Protein AF-A0A935S3P4-F1 (afdb_monomer_lite)

Structure (mmCIF, N/CA/C/O backbone):
data_AF-A0A935S3P4-F1
#
_entry.id   AF-A0A935S3P4-F1
#
loop_
_atom_site.group_PDB
_atom_site.id
_atom_site.type_symbol
_atom_site.label_atom_id
_atom_site.label_alt_id
_atom_site.label_comp_id
_atom_site.label_asym_id
_atom_site.label_entity_id
_atom_site.label_seq_id
_atom_site.pdbx_PDB_ins_code
_atom_site.Cartn_x
_atom_site.Cartn_y
_atom_site.Cartn_z
_atom_site.occupancy
_atom_site.B_iso_or_equiv
_atom_site.auth_seq_id
_atom_site.auth_comp_id
_atom_site.auth_asym_id
_atom_site.auth_atom_id
_atom_site.pdbx_PDB_model_num
ATOM 1 N N . MET A 1 1 ? -1.052 50.899 80.448 1.00 57.53 1 MET A N 1
ATOM 2 C CA . MET A 1 1 ? -1.684 50.436 79.191 1.00 57.53 1 MET A CA 1
ATOM 3 C C . MET A 1 1 ? -1.289 48.976 78.985 1.00 57.53 1 MET A C 1
ATOM 5 O O . MET A 1 1 ? -0.109 48.705 78.826 1.00 57.53 1 MET A O 1
ATOM 9 N N . ASN A 1 2 ? -2.217 48.028 79.151 1.00 61.81 2 ASN A N 1
ATOM 10 C CA . ASN A 1 2 ? -1.886 46.602 79.277 1.00 61.81 2 ASN A CA 1
ATOM 11 C C . ASN A 1 2 ? -1.761 45.941 77.889 1.00 61.81 2 ASN A C 1
ATOM 13 O O . ASN A 1 2 ? -2.759 45.726 77.200 1.00 61.81 2 ASN A O 1
ATOM 17 N N . VAL A 1 3 ? -0.523 45.658 77.476 1.00 63.03 3 VAL A N 1
ATOM 18 C CA . VAL A 1 3 ? -0.141 45.176 76.132 1.00 63.03 3 VAL A CA 1
ATOM 19 C C . VAL A 1 3 ? -0.768 43.811 75.799 1.00 63.03 3 VAL A C 1
ATOM 21 O O . VAL A 1 3 ? -1.057 43.526 74.636 1.00 63.03 3 VAL A O 1
ATOM 24 N N . ASN A 1 4 ? -1.106 43.010 76.818 1.00 64.94 4 ASN A N 1
ATOM 25 C CA . ASN A 1 4 ? -1.765 41.712 76.647 1.00 64.94 4 ASN A CA 1
ATOM 26 C C . ASN A 1 4 ? -3.160 41.813 76.013 1.00 64.94 4 ASN A C 1
ATOM 28 O O . ASN A 1 4 ? -3.553 40.939 75.242 1.00 64.94 4 ASN A O 1
ATOM 32 N N . LEU A 1 5 ? -3.898 42.902 76.261 1.00 61.84 5 LEU A N 1
ATOM 33 C CA . LEU A 1 5 ? -5.222 43.082 75.658 1.00 61.84 5 LEU A CA 1
ATOM 34 C C . LEU A 1 5 ? -5.142 43.398 74.156 1.00 61.84 5 LEU A C 1
ATOM 36 O O . LEU A 1 5 ? -6.066 43.071 73.413 1.00 61.84 5 LEU A O 1
ATOM 40 N N . LEU A 1 6 ? -4.050 44.025 73.703 1.00 62.22 6 LEU A N 1
ATOM 41 C CA . LEU A 1 6 ? -3.850 44.364 72.293 1.00 62.22 6 LEU A CA 1
ATOM 42 C C . LEU A 1 6 ? -3.452 43.135 71.465 1.00 62.22 6 LEU A C 1
ATOM 44 O O . LEU A 1 6 ? -3.952 42.963 70.354 1.00 62.22 6 LEU A O 1
ATOM 48 N N . LEU A 1 7 ? -2.617 42.251 72.021 1.00 62.38 7 LEU A N 1
ATOM 49 C CA . LEU A 1 7 ? -2.245 40.985 71.380 1.00 62.38 7 LEU A CA 1
ATOM 50 C C . LEU A 1 7 ? -3.445 40.033 71.267 1.00 62.38 7 LEU A C 1
ATOM 52 O O . LEU A 1 7 ? -3.692 39.491 70.189 1.00 62.38 7 LEU A O 1
ATOM 56 N N . LEU A 1 8 ? -4.266 39.936 72.320 1.00 60.22 8 LEU A N 1
ATOM 57 C CA . LEU A 1 8 ? -5.508 39.153 72.305 1.00 60.22 8 LEU A CA 1
ATOM 58 C C . LEU A 1 8 ? -6.522 39.663 71.275 1.00 60.22 8 LEU A C 1
ATOM 60 O O . LEU A 1 8 ? -7.208 38.861 70.647 1.00 60.22 8 LEU A O 1
ATOM 64 N N . ARG A 1 9 ? -6.621 40.983 71.068 1.00 64.06 9 ARG A N 1
ATOM 65 C CA . ARG A 1 9 ? -7.503 41.566 70.041 1.00 64.06 9 ARG A CA 1
ATOM 66 C C . ARG A 1 9 ? -6.979 41.332 68.621 1.00 64.06 9 ARG A C 1
ATOM 68 O O . ARG A 1 9 ? -7.781 41.114 67.718 1.00 64.06 9 ARG A O 1
ATOM 75 N N . LYS A 1 10 ? -5.655 41.315 68.421 1.00 63.72 10 LYS A N 1
ATOM 76 C CA . LYS A 1 10 ? -5.039 41.045 67.111 1.00 63.72 10 LYS A CA 1
ATOM 77 C C . LYS A 1 10 ? -5.156 39.569 66.705 1.00 63.72 10 LYS A C 1
ATOM 79 O O . LYS A 1 10 ? -5.444 39.299 65.544 1.00 63.72 10 LYS A O 1
ATOM 84 N N . GLN A 1 11 ? -5.019 38.631 67.647 1.00 58.97 11 GLN A N 1
ATOM 85 C CA . GLN A 1 11 ? -5.220 37.196 67.384 1.00 58.97 11 GLN A CA 1
ATOM 86 C C . GLN A 1 11 ? -6.689 36.857 67.096 1.00 58.97 11 GLN A C 1
ATOM 88 O O . GLN A 1 11 ? -6.975 36.178 66.114 1.00 58.97 11 GLN A O 1
ATOM 93 N N . ARG A 1 12 ? -7.633 37.437 67.852 1.00 59.25 12 ARG A N 1
ATOM 94 C CA . ARG A 1 12 ? -9.078 37.244 67.613 1.00 59.25 12 ARG A CA 1
ATOM 95 C C . ARG A 1 12 ? -9.546 37.754 66.240 1.00 59.25 12 ARG A C 1
ATOM 97 O O . ARG A 1 12 ? -10.519 37.242 65.702 1.00 59.25 12 ARG A O 1
ATOM 104 N N . SER A 1 13 ? -8.851 38.744 65.669 1.00 60.28 13 SER A N 1
ATOM 105 C CA . SER A 1 13 ? -9.147 39.294 64.338 1.00 60.28 13 SER A CA 1
ATOM 106 C C . SER A 1 13 ? -8.614 38.430 63.187 1.00 60.28 13 SER A C 1
ATOM 108 O O . SER A 1 13 ? -9.179 38.481 62.099 1.00 60.28 13 SER A O 1
ATOM 110 N N . GLN A 1 14 ? -7.563 37.631 63.406 1.00 55.03 14 GLN A N 1
ATOM 111 C CA . GLN A 1 14 ? -7.005 36.730 62.386 1.00 55.03 14 GLN A CA 1
ATOM 112 C C . GLN A 1 14 ? -7.783 35.406 62.304 1.00 55.03 14 GLN A C 1
ATOM 114 O O . GLN A 1 14 ? -8.004 34.897 61.209 1.00 55.03 14 GLN A O 1
ATOM 119 N N . GLU A 1 15 ? -8.294 34.890 63.428 1.00 55.41 15 GLU A N 1
ATOM 120 C CA . GLU A 1 15 ? -9.125 33.672 63.440 1.00 55.41 15 GLU A CA 1
ATOM 121 C C . GLU A 1 15 ? -10.512 33.874 62.805 1.00 55.41 15 GLU A C 1
ATOM 123 O O . GLU A 1 15 ? -11.073 32.941 62.235 1.00 55.41 15 GLU A O 1
ATOM 128 N N . GLN A 1 16 ? -11.046 35.101 62.802 1.00 53.25 16 GLN A N 1
ATOM 129 C CA . GLN A 1 16 ? -12.293 35.418 62.089 1.00 53.25 16 GLN A CA 1
ATOM 130 C C . GLN A 1 16 ? -12.148 35.427 60.553 1.00 53.25 16 GLN A C 1
ATOM 132 O O . GLN A 1 16 ? -13.159 35.415 59.854 1.00 53.25 16 GLN A O 1
ATOM 137 N N . GLY A 1 17 ? -10.919 35.420 60.019 1.00 54.50 17 GLY A N 1
ATOM 138 C CA . GLY A 1 17 ? -10.640 35.413 58.579 1.00 54.50 17 GLY A CA 1
ATOM 139 C C . GLY A 1 17 ? -10.522 34.022 57.945 1.00 54.50 17 GLY A C 1
A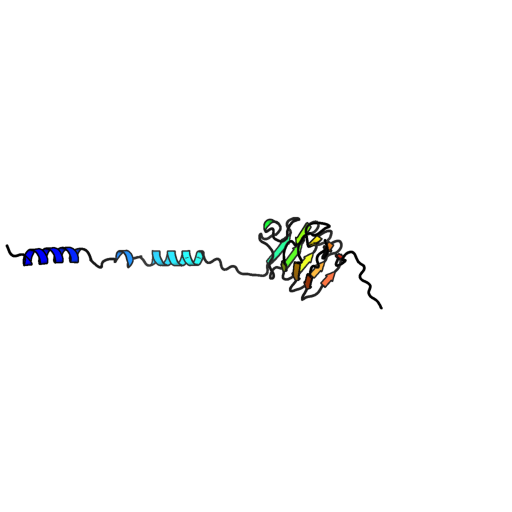TOM 140 O O . GLY A 1 17 ? -10.542 33.920 56.722 1.00 54.50 17 GLY A O 1
ATOM 141 N N . TYR A 1 18 ? -10.432 32.953 58.742 1.00 50.75 18 TYR A N 1
ATOM 142 C CA . TYR A 1 18 ? -10.333 31.578 58.240 1.00 50.75 18 TYR A CA 1
ATOM 143 C C . TYR A 1 18 ? -11.577 30.773 58.612 1.00 50.75 18 TYR A C 1
ATOM 145 O O . TYR A 1 18 ? -11.530 29.742 59.279 1.00 50.75 18 TYR A O 1
ATOM 153 N N . ASN A 1 19 ? -12.738 31.264 58.187 1.00 52.66 19 ASN A N 1
ATOM 154 C CA . ASN A 1 19 ? -13.937 30.450 58.230 1.00 52.66 19 ASN A CA 1
ATOM 155 C C . ASN A 1 19 ? -13.803 29.351 57.159 1.00 52.66 19 ASN A C 1
ATOM 157 O O . ASN A 1 19 ? -13.860 29.637 55.964 1.00 52.66 19 ASN A O 1
ATOM 161 N N . LEU A 1 20 ? -13.648 28.095 57.591 1.00 53.56 20 LEU A N 1
ATOM 162 C CA . LEU A 1 20 ? -13.623 26.880 56.758 1.00 53.56 20 LEU A CA 1
ATOM 163 C C . LEU A 1 20 ? -14.937 26.623 55.994 1.00 53.56 20 LEU A C 1
ATOM 165 O O . LEU A 1 20 ? -15.106 25.577 55.370 1.00 53.56 20 LEU A O 1
ATOM 169 N N . ASN A 1 21 ? -15.839 27.599 55.938 1.00 54.38 21 ASN A N 1
ATOM 170 C CA . ASN A 1 21 ? -16.962 27.644 55.015 1.00 54.38 21 ASN A CA 1
ATOM 171 C C . ASN A 1 21 ? -16.522 27.930 53.569 1.00 54.38 21 ASN A C 1
ATOM 173 O O . ASN A 1 21 ? -17.194 28.645 52.826 1.00 54.38 21 ASN A O 1
ATOM 177 N N . ASN A 1 22 ? -15.487 27.232 53.100 1.00 55.69 22 ASN A N 1
ATOM 178 C CA . ASN A 1 22 ? -15.303 26.938 51.683 1.00 55.69 22 ASN A CA 1
ATOM 179 C C . ASN A 1 22 ? -16.385 25.959 51.175 1.00 55.69 22 ASN A C 1
ATOM 181 O O . ASN A 1 22 ? -16.158 25.176 50.258 1.00 55.69 22 ASN A O 1
ATOM 185 N N . SER A 1 23 ? -17.610 26.041 51.704 1.00 48.88 23 SER A N 1
ATOM 186 C CA . SER A 1 23 ? -18.785 25.334 51.198 1.00 48.88 23 SER A CA 1
ATOM 187 C C . SER A 1 23 ? -19.088 25.707 49.746 1.00 48.88 23 SER A C 1
ATOM 189 O O . SER A 1 23 ? -19.781 24.967 49.057 1.00 48.88 23 SER A O 1
ATOM 191 N N . LYS A 1 24 ? -18.512 26.799 49.224 1.00 53.03 24 LYS A N 1
ATOM 192 C CA . LYS A 1 24 ? -18.570 27.138 47.796 1.00 53.03 24 LYS A CA 1
ATOM 193 C C . LYS A 1 24 ? -17.841 26.123 46.900 1.00 53.03 24 LYS A C 1
ATOM 195 O O . LYS A 1 24 ? -18.205 26.008 45.735 1.00 53.03 24 LYS A O 1
ATOM 200 N N . LEU A 1 25 ? -16.871 25.373 47.437 1.00 50.47 25 LEU A N 1
ATOM 201 C CA . LEU A 1 25 ? -16.191 24.274 46.737 1.00 50.47 25 LEU A CA 1
ATOM 202 C C . LEU A 1 25 ? -16.812 22.896 47.031 1.00 50.47 25 LEU A C 1
ATOM 204 O O . LEU A 1 25 ? -16.661 21.988 46.223 1.00 50.47 25 LEU A O 1
ATOM 208 N N . ILE A 1 26 ? -17.550 22.748 48.137 1.00 54.72 26 ILE A N 1
ATOM 209 C CA . ILE A 1 26 ? -18.190 21.478 48.540 1.00 54.72 26 ILE A CA 1
ATOM 210 C C . ILE A 1 26 ? -19.638 21.377 48.009 1.00 54.72 26 ILE A C 1
ATOM 212 O O . ILE A 1 26 ? -20.162 20.285 47.831 1.00 54.72 26 ILE A O 1
ATOM 216 N N . ASN A 1 27 ? -20.268 22.508 47.666 1.00 54.75 27 ASN A N 1
ATOM 217 C CA . ASN A 1 27 ? -21.618 22.587 47.095 1.00 54.75 27 ASN A CA 1
ATOM 218 C C . ASN A 1 27 ? -21.606 22.835 45.581 1.00 54.75 27 ASN A C 1
ATOM 220 O O . ASN A 1 27 ? -22.396 23.627 45.052 1.00 54.75 27 ASN A O 1
ATOM 224 N N . MET A 1 28 ? -20.731 22.158 44.838 1.00 54.84 28 MET A N 1
ATOM 225 C CA . MET A 1 28 ? -21.061 21.934 43.435 1.00 54.84 28 MET A CA 1
ATOM 226 C C . MET A 1 28 ? -22.293 21.030 43.429 1.00 54.84 28 MET A C 1
ATOM 228 O O . MET A 1 28 ? -22.209 19.875 43.833 1.00 54.84 28 MET A O 1
ATOM 232 N N . SER A 1 29 ? -23.453 21.565 43.029 1.00 52.88 29 SER A N 1
ATOM 233 C CA . SER A 1 29 ? -24.663 20.751 42.895 1.00 52.88 29 SER A CA 1
ATOM 234 C C . SER A 1 29 ? -24.337 19.497 42.072 1.00 52.88 29 SER A C 1
ATOM 236 O O . SER A 1 29 ? -23.533 19.589 41.133 1.00 52.88 29 SER A O 1
ATOM 238 N N . PRO A 1 30 ? -24.940 18.332 42.375 1.00 56.38 30 PRO A N 1
ATOM 239 C CA . PRO A 1 30 ? -24.606 17.069 41.705 1.00 56.38 30 PRO A CA 1
ATOM 240 C C . PRO A 1 30 ? -24.688 17.169 40.168 1.00 56.38 30 PRO A C 1
ATOM 242 O O . PRO A 1 30 ? -23.988 16.464 39.447 1.00 56.38 30 PRO A O 1
ATOM 245 N N . MET A 1 31 ? -25.451 18.138 39.651 1.00 55.38 31 MET A N 1
ATOM 246 C CA . MET A 1 31 ? -25.568 18.461 38.230 1.00 55.38 31 MET A CA 1
ATOM 247 C C . MET A 1 31 ? -24.312 19.069 37.572 1.00 55.38 31 MET A C 1
ATOM 249 O O . MET A 1 31 ? -24.158 18.926 36.362 1.00 55.38 31 MET A O 1
ATOM 253 N N . LYS A 1 32 ? -23.413 19.753 38.297 1.00 54.69 32 LYS A N 1
ATOM 254 C CA . LYS A 1 32 ? -22.199 20.359 37.702 1.00 54.69 32 LYS A CA 1
ATOM 255 C C . LYS A 1 32 ? -21.034 19.374 37.618 1.00 54.69 32 LYS A C 1
ATOM 257 O O . LYS A 1 32 ? -20.324 19.377 36.619 1.00 54.69 32 LYS A O 1
ATOM 262 N N . VAL A 1 33 ? -20.888 18.500 38.616 1.00 56.31 33 VAL A N 1
ATOM 263 C CA . VAL A 1 33 ? -19.874 17.430 38.616 1.00 56.31 33 VAL A CA 1
ATOM 264 C C . VAL A 1 33 ? -20.262 16.321 37.632 1.00 56.31 33 VAL A C 1
ATOM 266 O O . VAL A 1 33 ? -19.423 15.883 36.853 1.00 56.31 33 VAL A O 1
ATOM 269 N N . SER A 1 34 ? -21.549 15.951 37.566 1.00 61.97 34 SER A N 1
ATOM 270 C CA . SER A 1 34 ? -22.069 14.974 36.595 1.00 61.97 34 SER A CA 1
ATOM 271 C C . SER A 1 34 ? -21.875 15.420 35.138 1.00 61.97 34 SER A C 1
ATOM 273 O O . SER A 1 34 ? -21.449 14.625 34.303 1.00 61.97 34 SER A O 1
ATOM 275 N N . ARG A 1 35 ? -22.096 16.708 34.829 1.00 62.31 35 ARG A N 1
ATOM 276 C CA . ARG A 1 35 ? -21.841 17.266 33.488 1.00 62.31 35 ARG A CA 1
ATOM 277 C C . ARG A 1 35 ? -20.357 17.308 33.135 1.00 62.31 35 ARG A C 1
ATOM 279 O O . ARG A 1 35 ? -20.019 17.068 31.983 1.00 62.31 35 ARG A O 1
ATOM 286 N N . LEU A 1 36 ? -19.482 17.578 34.106 1.00 60.38 36 LEU A N 1
ATOM 287 C CA . LEU A 1 36 ? -18.033 17.550 33.890 1.00 60.38 36 LEU A CA 1
ATOM 288 C C . LEU A 1 36 ? -17.533 16.122 33.632 1.00 60.38 36 LEU A C 1
ATOM 290 O O . LEU A 1 36 ? -16.686 15.920 32.770 1.00 60.38 36 LEU A O 1
ATOM 294 N N . PHE A 1 37 ? -18.110 15.135 34.321 1.00 66.25 37 PHE A N 1
ATOM 295 C CA . PHE A 1 37 ? -17.805 13.717 34.129 1.00 66.25 37 PHE A CA 1
ATOM 296 C C . PHE A 1 37 ? -18.312 13.197 32.771 1.00 66.25 37 PHE A C 1
ATOM 298 O O . PHE A 1 37 ? -17.576 12.528 32.055 1.00 66.25 37 PHE A O 1
ATOM 305 N N . LEU A 1 38 ? -19.528 13.577 32.357 1.00 64.31 38 LEU A N 1
ATOM 306 C CA . LEU A 1 38 ? -20.080 13.259 31.029 1.00 64.31 38 LEU A CA 1
ATOM 307 C C . LEU A 1 38 ? -19.315 13.948 29.886 1.00 64.31 38 LEU A C 1
ATOM 309 O O . LEU A 1 38 ? -19.137 13.356 28.821 1.00 64.31 38 LEU A O 1
ATOM 313 N N . LEU A 1 39 ? -18.823 15.174 30.103 1.00 66.62 39 LEU A N 1
ATOM 314 C CA . LEU A 1 39 ? -17.966 15.877 29.145 1.00 66.62 39 LEU A CA 1
ATOM 315 C C . LEU A 1 39 ? -16.577 15.227 29.058 1.00 66.62 39 LEU A C 1
ATOM 317 O O . LEU A 1 39 ? -16.078 15.036 27.956 1.00 66.62 39 LEU A O 1
ATOM 321 N N . ALA A 1 40 ? -15.991 14.816 30.187 1.00 66.62 40 ALA A N 1
ATOM 322 C CA . ALA A 1 40 ? -14.728 14.076 30.221 1.00 66.62 40 ALA A CA 1
ATOM 323 C C . ALA A 1 40 ? -14.830 12.716 29.505 1.00 66.62 40 ALA A C 1
ATOM 325 O O . ALA A 1 40 ? -13.940 12.363 28.736 1.00 66.62 40 ALA A O 1
ATOM 326 N N . ILE A 1 41 ? -15.946 11.996 29.677 1.00 68.38 41 ILE A N 1
ATOM 327 C CA . ILE A 1 41 ? -16.230 10.746 28.952 1.00 68.38 41 ILE A CA 1
ATOM 328 C C . ILE A 1 41 ? -16.460 11.004 27.453 1.00 68.38 41 ILE A C 1
ATOM 330 O O . ILE A 1 41 ? -16.025 10.210 26.628 1.00 68.38 41 ILE A O 1
ATOM 334 N N . SER A 1 42 ? -17.060 12.138 27.069 1.00 64.56 42 SER A N 1
ATOM 335 C CA . SER A 1 42 ? -17.273 12.497 25.653 1.00 64.56 42 SER A CA 1
ATOM 336 C C . SER A 1 42 ? -15.980 12.833 24.892 1.00 64.56 42 SER A C 1
ATOM 338 O O . SER A 1 42 ? -15.979 12.833 23.661 1.00 64.56 42 SER A O 1
ATOM 340 N N . ILE A 1 43 ? -14.881 13.123 25.600 1.00 68.06 43 ILE A N 1
ATOM 341 C CA . ILE A 1 43 ? -13.559 13.403 25.008 1.00 68.06 43 ILE A CA 1
ATOM 342 C C . ILE A 1 43 ? -12.748 12.107 24.812 1.00 68.06 43 ILE A C 1
ATOM 344 O O . ILE A 1 43 ? -11.795 12.090 24.032 1.00 68.06 43 ILE A O 1
ATOM 348 N N . LEU A 1 44 ? -13.151 10.993 25.435 1.00 55.09 44 LEU A N 1
ATOM 349 C CA . LEU A 1 44 ? -12.564 9.676 25.190 1.00 55.09 44 LEU A CA 1
ATOM 350 C C . LEU A 1 44 ? -13.054 9.144 23.838 1.00 55.09 44 LEU A C 1
ATOM 352 O O . LEU A 1 44 ? -13.996 8.361 23.743 1.00 55.09 44 LEU A O 1
ATOM 356 N N . ARG A 1 45 ? -12.398 9.580 22.760 1.00 58.94 45 ARG A N 1
ATOM 357 C CA . ARG A 1 45 ? -12.439 8.867 21.484 1.00 58.94 45 ARG A CA 1
ATOM 358 C C . ARG A 1 45 ? -11.732 7.528 21.698 1.00 58.94 45 ARG A C 1
ATOM 360 O O . ARG A 1 45 ? -10.509 7.461 21.646 1.00 58.94 45 ARG A O 1
ATOM 367 N N . LEU A 1 46 ? -12.495 6.476 21.981 1.00 56.91 46 LEU A N 1
ATOM 368 C CA . LEU A 1 46 ? -12.014 5.113 21.796 1.00 56.91 46 LEU A CA 1
ATOM 369 C C . LEU A 1 46 ? -11.835 4.933 20.286 1.00 56.91 46 LEU A C 1
ATOM 371 O O . LEU A 1 46 ? -12.803 4.956 19.528 1.00 56.91 46 LEU A O 1
ATOM 375 N N . SER A 1 47 ? -10.585 4.872 19.837 1.00 55.94 47 SER A N 1
ATOM 376 C CA . SER A 1 47 ? -10.270 4.457 18.476 1.00 55.94 47 SER A CA 1
ATOM 377 C C . SER A 1 47 ? -10.542 2.960 18.399 1.00 55.94 47 SER A C 1
ATOM 379 O O . SER A 1 47 ? -9.674 2.161 18.742 1.00 55.94 47 SER A O 1
ATOM 381 N N . ASP A 1 48 ? -11.746 2.564 17.997 1.00 55.62 48 ASP A N 1
ATOM 382 C CA . ASP A 1 48 ? -11.989 1.175 17.625 1.00 55.62 48 ASP A CA 1
ATOM 383 C C . ASP A 1 48 ? -11.147 0.882 16.374 1.00 55.62 48 ASP A C 1
ATOM 385 O O . ASP A 1 48 ? -11.506 1.270 15.258 1.00 55.62 48 ASP A O 1
ATOM 389 N N . VAL A 1 49 ? -9.994 0.227 16.557 1.00 60.62 49 VAL A N 1
ATOM 390 C CA . VAL A 1 49 ? -9.206 -0.362 15.462 1.00 60.62 49 VAL A CA 1
ATOM 391 C C . VAL A 1 49 ? -9.982 -1.579 14.969 1.00 60.62 49 VAL A C 1
ATOM 393 O O . VAL A 1 49 ? -9.700 -2.726 15.305 1.00 60.62 49 VAL A O 1
ATOM 396 N N . SER A 1 50 ? -11.047 -1.306 14.227 1.00 70.00 50 SER A N 1
ATOM 397 C CA . SER A 1 50 ? -11.716 -2.303 13.406 1.00 70.00 50 SER A CA 1
ATOM 398 C C . SER A 1 50 ? -10.988 -2.379 12.070 1.00 70.00 50 SER A C 1
ATOM 400 O O . SER A 1 50 ? -10.516 -1.362 11.564 1.00 70.00 50 SER A O 1
ATOM 402 N N . ALA A 1 51 ? -10.876 -3.579 11.502 1.00 72.88 51 ALA A N 1
ATOM 403 C CA . ALA A 1 51 ? -10.329 -3.755 10.164 1.00 72.88 51 ALA A CA 1
ATOM 404 C C . ALA A 1 51 ? -11.158 -2.930 9.168 1.00 72.88 51 ALA A C 1
ATOM 406 O O . ALA A 1 51 ? -12.321 -3.252 8.904 1.00 72.88 51 ALA A O 1
ATOM 407 N N . GLN A 1 52 ? -10.585 -1.847 8.636 1.00 89.25 52 GLN A N 1
ATOM 408 C CA . GLN A 1 52 ? -11.245 -1.032 7.625 1.00 89.25 52 GLN A CA 1
ATOM 409 C C . GLN A 1 52 ? -10.818 -1.480 6.233 1.00 89.25 52 GLN A C 1
ATOM 411 O O . GLN A 1 52 ? -9.715 -1.976 6.020 1.00 89.25 52 GLN A O 1
ATOM 416 N N . THR A 1 53 ? -11.702 -1.290 5.255 1.00 96.19 53 THR A N 1
ATOM 417 C CA . THR A 1 53 ? -11.305 -1.395 3.850 1.00 96.19 53 THR A CA 1
ATOM 418 C C . THR A 1 53 ? -10.859 -0.021 3.367 1.00 96.19 53 THR A C 1
ATOM 420 O O . THR A 1 53 ? -11.686 0.877 3.211 1.00 96.19 53 THR A O 1
ATOM 423 N N . LYS A 1 54 ? -9.556 0.138 3.139 1.00 97.88 54 LYS A N 1
ATOM 424 C CA . LYS A 1 54 ? -8.934 1.335 2.575 1.00 97.88 54 LYS A CA 1
ATOM 425 C C . LYS A 1 54 ? -8.854 1.198 1.064 1.00 97.88 54 LYS A C 1
ATOM 427 O O . LYS A 1 54 ? -8.363 0.197 0.549 1.00 97.88 54 LYS A O 1
ATOM 432 N N . GLN A 1 55 ? -9.323 2.206 0.344 1.00 98.31 55 GLN A N 1
ATOM 433 C CA . GLN A 1 55 ? -9.255 2.231 -1.114 1.00 98.31 55 GLN A CA 1
ATOM 434 C C . GLN A 1 55 ? -8.498 3.460 -1.582 1.00 98.31 55 GLN A C 1
ATOM 436 O O . GLN A 1 55 ? -8.709 4.542 -1.031 1.00 98.31 55 GLN A O 1
ATOM 441 N N . SER A 1 56 ? -7.657 3.324 -2.604 1.00 98.44 56 SER A N 1
ATOM 442 C CA . SER A 1 56 ? -7.002 4.500 -3.174 1.00 98.44 56 SER A CA 1
ATOM 443 C C . SER A 1 56 ? -8.020 5.409 -3.881 1.00 98.44 56 SER A C 1
ATOM 445 O O . SER A 1 56 ? -8.880 4.936 -4.626 1.00 98.44 56 SER A O 1
ATOM 447 N N . THR A 1 57 ? -7.945 6.718 -3.646 1.00 97.88 57 THR A N 1
ATOM 448 C CA . THR A 1 57 ? -8.766 7.769 -4.282 1.00 97.88 57 THR A CA 1
ATOM 449 C C . THR A 1 57 ? -8.056 8.434 -5.461 1.00 97.88 57 THR A C 1
ATOM 451 O O . THR A 1 57 ? -8.705 9.106 -6.258 1.00 97.88 57 THR A O 1
ATOM 454 N N . GLY A 1 58 ? -6.748 8.214 -5.587 1.00 97.06 58 GLY A N 1
ATOM 455 C CA . GLY A 1 58 ? -5.899 8.657 -6.685 1.00 97.06 58 GLY A CA 1
ATOM 456 C C . GLY A 1 58 ? -4.512 8.019 -6.594 1.00 97.06 58 GLY A C 1
ATOM 457 O O . GLY A 1 58 ? -4.276 7.146 -5.756 1.00 97.06 58 GLY A O 1
ATOM 458 N N . SER A 1 59 ? -3.600 8.462 -7.456 1.00 96.69 59 SER A N 1
ATOM 459 C CA . SER A 1 59 ? -2.184 8.083 -7.407 1.00 96.69 59 SER A CA 1
ATOM 460 C C . SER A 1 59 ? -1.414 8.925 -6.387 1.00 96.69 59 SER A C 1
ATOM 462 O O . SER A 1 59 ? -1.727 10.101 -6.193 1.00 96.69 59 SER A O 1
ATOM 464 N N . GLY A 1 60 ? -0.372 8.354 -5.785 1.00 95.50 60 GLY A N 1
ATOM 465 C CA . GLY A 1 60 ? 0.524 9.066 -4.878 1.00 95.50 60 GLY A CA 1
ATOM 466 C C . GLY A 1 60 ? 1.197 8.166 -3.847 1.00 95.50 60 GLY A C 1
ATOM 467 O O . GLY A 1 60 ? 1.171 6.943 -3.938 1.00 95.50 60 GLY A O 1
ATOM 468 N N . ASP A 1 61 ? 1.798 8.794 -2.841 1.00 94.94 61 ASP A N 1
ATOM 469 C CA . ASP A 1 61 ? 2.478 8.102 -1.745 1.00 94.94 61 ASP A CA 1
ATOM 470 C C . ASP A 1 61 ? 1.479 7.343 -0.852 1.00 94.94 61 ASP A C 1
ATOM 472 O O . ASP A 1 61 ? 0.428 7.884 -0.484 1.00 94.94 61 ASP A O 1
ATOM 476 N N . TRP A 1 62 ? 1.829 6.112 -0.462 1.00 97.44 62 TRP A N 1
ATOM 477 C CA . TRP A 1 62 ? 1.105 5.321 0.534 1.00 97.44 62 TRP A CA 1
ATOM 478 C C . TRP A 1 62 ? 0.891 6.088 1.848 1.00 97.44 62 TRP A C 1
ATOM 480 O O . TRP A 1 62 ? -0.192 6.034 2.427 1.00 97.44 62 TRP A O 1
ATOM 490 N N . ASN A 1 63 ? 1.884 6.856 2.302 1.00 96.50 63 ASN A N 1
ATOM 491 C CA . ASN A 1 63 ? 1.838 7.646 3.534 1.00 96.50 63 ASN A CA 1
ATOM 492 C C . ASN A 1 63 ? 0.992 8.922 3.429 1.00 96.50 63 ASN A C 1
ATOM 494 O O . ASN A 1 63 ? 0.788 9.612 4.431 1.00 96.50 63 ASN A O 1
ATOM 498 N N . ASN A 1 64 ? 0.487 9.274 2.245 1.00 97.06 64 ASN A N 1
ATOM 499 C CA . ASN A 1 64 ? -0.398 10.420 2.112 1.00 97.06 64 ASN A CA 1
ATOM 500 C C . ASN A 1 64 ? -1.836 10.023 2.482 1.00 97.06 64 ASN A C 1
ATOM 502 O O . ASN A 1 64 ? -2.533 9.356 1.722 1.00 97.06 64 ASN A O 1
ATOM 506 N N . ALA A 1 65 ? -2.315 10.491 3.638 1.00 96.94 65 ALA A N 1
ATOM 507 C CA . ALA A 1 65 ? -3.671 10.225 4.123 1.00 96.94 65 ALA A CA 1
ATOM 508 C C . ALA A 1 65 ? -4.788 10.631 3.138 1.00 96.94 65 ALA A C 1
ATOM 510 O O . ALA A 1 65 ? -5.874 10.055 3.200 1.00 96.94 65 ALA A O 1
ATOM 511 N N . ALA A 1 66 ? -4.536 11.600 2.246 1.00 96.38 66 ALA A N 1
ATOM 512 C CA . ALA A 1 66 ? -5.490 12.049 1.230 1.00 96.38 66 ALA A CA 1
ATOM 513 C C . ALA A 1 66 ? -5.625 11.079 0.039 1.00 96.38 66 ALA A C 1
ATOM 515 O O . ALA A 1 66 ? -6.616 11.143 -0.688 1.00 96.38 66 ALA A O 1
ATOM 516 N N . THR A 1 67 ? -4.665 10.165 -0.137 1.00 97.69 67 THR A N 1
ATOM 517 C CA . THR A 1 67 ? -4.679 9.114 -1.168 1.00 97.69 67 THR A CA 1
ATOM 518 C C . THR A 1 67 ? -5.699 8.016 -0.863 1.00 97.69 67 THR A C 1
ATOM 520 O O . THR A 1 67 ? -5.980 7.190 -1.725 1.00 97.69 67 THR A O 1
ATOM 523 N N . TRP A 1 68 ? -6.274 7.985 0.343 1.00 98.31 68 TRP A N 1
ATOM 524 C CA . TRP A 1 68 ? -7.087 6.870 0.822 1.00 98.31 68 TRP A CA 1
ATOM 525 C C . TRP A 1 68 ? -8.494 7.290 1.234 1.00 98.31 68 TRP A C 1
ATOM 527 O O . TRP A 1 68 ? -8.718 8.369 1.783 1.00 98.31 68 TRP A O 1
ATOM 537 N N . THR A 1 69 ? -9.450 6.390 1.014 1.00 96.69 69 THR A N 1
ATOM 538 C CA . THR A 1 69 ? -10.806 6.473 1.559 1.00 96.69 69 THR A CA 1
ATOM 539 C C . THR A 1 69 ? -11.161 5.196 2.332 1.00 96.69 69 THR A C 1
ATOM 541 O O . THR A 1 69 ? -10.903 4.102 1.822 1.00 96.69 69 THR A O 1
ATOM 544 N N . PRO A 1 70 ? -11.746 5.296 3.543 1.00 95.56 70 PRO A N 1
ATOM 545 C CA . PRO A 1 70 ? -11.889 6.510 4.356 1.00 95.56 70 PRO A CA 1
ATOM 546 C C . PRO A 1 70 ? -10.535 7.167 4.665 1.00 95.56 70 PRO A C 1
ATOM 548 O O . PRO A 1 70 ? -9.512 6.479 4.679 1.00 95.56 70 PRO A O 1
ATOM 551 N N . ALA A 1 71 ? -10.530 8.482 4.910 1.00 94.06 71 ALA A N 1
ATOM 552 C CA . ALA A 1 71 ? -9.302 9.259 5.096 1.00 94.06 71 ALA A CA 1
ATOM 553 C C . ALA A 1 71 ? -8.374 8.653 6.166 1.00 94.06 71 ALA A C 1
ATOM 555 O O . ALA A 1 71 ? -8.831 8.133 7.186 1.00 94.06 71 ALA A O 1
ATOM 556 N N . GLY A 1 72 ? -7.064 8.727 5.923 1.00 95.12 72 GLY A N 1
ATOM 557 C CA . GLY A 1 72 ? -6.027 8.178 6.801 1.00 95.12 72 GLY A CA 1
ATOM 558 C C . GLY A 1 72 ? -5.230 7.055 6.142 1.00 95.12 72 GLY A C 1
ATOM 559 O O . GLY A 1 72 ? -5.772 6.292 5.345 1.00 95.12 72 GLY A O 1
ATOM 560 N N . VAL A 1 73 ? -3.953 6.959 6.502 1.00 97.12 73 VAL A N 1
ATOM 561 C CA . VAL A 1 73 ? -3.003 5.976 5.963 1.00 97.12 73 VAL A CA 1
ATOM 562 C C . VAL A 1 73 ? -3.408 4.556 6.384 1.00 97.12 73 VAL A C 1
ATOM 564 O O . VAL A 1 73 ? -3.747 4.375 7.555 1.00 97.12 73 VAL A O 1
ATOM 567 N N . PRO A 1 74 ? -3.399 3.563 5.474 1.00 97.81 74 PRO A N 1
ATOM 568 C CA . PRO A 1 74 ? -3.642 2.176 5.833 1.00 97.81 74 PRO A CA 1
ATOM 569 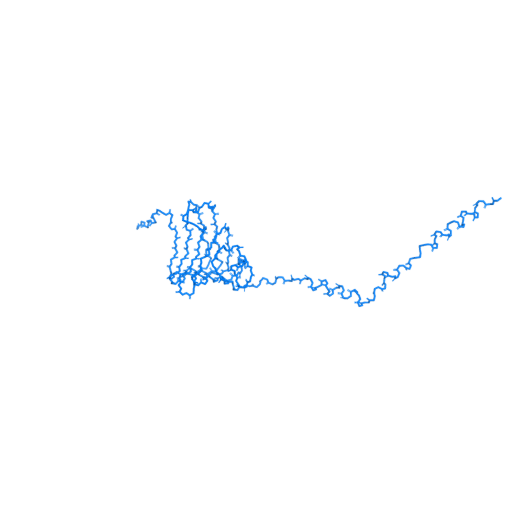C C . PRO A 1 74 ? -2.603 1.657 6.822 1.00 97.81 74 PRO A C 1
ATOM 571 O O . PRO A 1 74 ? -1.408 1.916 6.669 1.00 97.81 74 PRO A O 1
ATOM 574 N N . ILE A 1 75 ? -3.066 0.889 7.802 1.00 96.31 75 ILE A N 1
ATOM 575 C CA . ILE A 1 75 ? -2.221 0.214 8.791 1.00 96.31 75 ILE A CA 1
ATOM 576 C C . ILE A 1 75 ? -2.314 -1.312 8.656 1.00 96.31 75 ILE A C 1
ATOM 578 O O . ILE A 1 75 ? -3.094 -1.841 7.866 1.00 96.31 75 ILE A O 1
ATOM 582 N N . SER A 1 76 ? -1.549 -2.042 9.471 1.00 97.19 76 SER A N 1
ATOM 583 C CA . SER A 1 76 ? -1.427 -3.510 9.434 1.00 97.19 76 SER A CA 1
ATOM 584 C C . SER A 1 76 ? -2.738 -4.287 9.623 1.00 97.19 76 SER A C 1
ATOM 586 O O . SER A 1 76 ? -2.784 -5.476 9.309 1.00 97.19 76 SER A O 1
ATOM 588 N N . THR A 1 77 ? -3.795 -3.644 10.122 1.00 96.19 77 THR A N 1
ATOM 589 C CA . THR A 1 77 ? -5.131 -4.234 10.302 1.00 96.19 77 THR A CA 1
ATOM 590 C C . THR A 1 77 ? -6.084 -3.960 9.139 1.00 96.19 77 THR A C 1
ATOM 592 O O . THR A 1 77 ? -7.160 -4.551 9.095 1.00 96.19 77 THR A O 1
ATOM 595 N N . ASP A 1 78 ? -5.724 -3.076 8.206 1.00 97.81 78 ASP A N 1
ATOM 596 C CA . ASP A 1 78 ? -6.613 -2.649 7.125 1.00 97.81 78 ASP A CA 1
ATOM 597 C C . ASP A 1 78 ? -6.523 -3.564 5.904 1.00 97.81 78 ASP A C 1
ATOM 599 O O . ASP A 1 78 ? -5.447 -4.000 5.495 1.00 97.81 78 ASP A O 1
ATOM 603 N N . ASN A 1 79 ? -7.665 -3.802 5.265 1.00 98.12 79 ASN A N 1
ATOM 604 C CA . ASN A 1 79 ? -7.722 -4.405 3.939 1.00 98.12 79 ASN A CA 1
ATOM 605 C C . ASN A 1 79 ? -7.556 -3.298 2.899 1.00 98.12 79 ASN A C 1
ATOM 607 O O . ASN A 1 79 ? -8.320 -2.334 2.899 1.00 98.12 79 ASN A O 1
ATOM 611 N N . VAL A 1 80 ? -6.586 -3.422 2.002 1.00 98.56 80 VAL A N 1
ATOM 612 C CA . VAL A 1 80 ? -6.243 -2.376 1.038 1.00 98.56 80 VAL A CA 1
ATOM 613 C C . VAL A 1 80 ? -6.623 -2.792 -0.375 1.00 98.56 80 VAL A C 1
ATOM 615 O O . VAL A 1 80 ? -6.212 -3.845 -0.856 1.00 98.56 80 VAL A O 1
ATOM 618 N N . LEU A 1 81 ? -7.367 -1.926 -1.061 1.00 98.25 81 LEU A N 1
ATOM 619 C CA . LEU A 1 81 ? -7.620 -2.000 -2.496 1.00 98.25 81 LEU A CA 1
ATOM 620 C C . LEU A 1 81 ? -6.986 -0.797 -3.196 1.00 98.25 81 LEU A C 1
ATOM 622 O O . LEU A 1 81 ? -7.418 0.345 -3.027 1.00 98.25 81 LEU A O 1
ATOM 626 N N . ILE A 1 82 ? -6.019 -1.054 -4.066 1.00 98.56 82 ILE A N 1
ATOM 627 C CA . ILE A 1 82 ? -5.542 -0.043 -5.007 1.00 98.56 82 ILE A CA 1
ATOM 628 C C . ILE A 1 82 ? -6.455 -0.104 -6.229 1.00 98.56 82 ILE A C 1
ATOM 630 O O . ILE A 1 82 ? -6.469 -1.101 -6.947 1.00 98.56 82 ILE A O 1
ATOM 634 N N . ARG A 1 83 ? -7.268 0.933 -6.444 1.00 98.25 83 ARG A N 1
ATOM 635 C CA . ARG A 1 83 ? -8.239 0.970 -7.547 1.00 98.25 83 ARG A CA 1
ATOM 636 C C . ARG A 1 83 ? -7.532 1.066 -8.902 1.00 98.25 83 ARG A C 1
ATOM 638 O O . ARG A 1 83 ? -6.392 1.519 -8.993 1.00 98.25 83 ARG A O 1
ATOM 645 N N . ALA A 1 84 ? -8.227 0.629 -9.952 1.00 97.12 84 ALA A N 1
ATOM 646 C CA . ALA A 1 84 ? -7.761 0.700 -11.334 1.00 97.12 84 ALA A CA 1
ATOM 647 C C . ALA A 1 84 ? -7.215 2.090 -11.700 1.00 97.12 84 ALA A C 1
ATOM 649 O O . ALA A 1 84 ? -7.760 3.110 -11.278 1.00 97.12 84 ALA A O 1
ATOM 650 N N . ASN A 1 85 ? -6.166 2.110 -12.526 1.00 96.81 85 ASN A N 1
ATOM 651 C CA . ASN A 1 85 ? -5.464 3.310 -13.000 1.00 96.81 85 ASN A CA 1
ATOM 652 C C . ASN A 1 85 ? -4.764 4.160 -11.922 1.00 96.81 85 ASN A C 1
ATOM 654 O O . ASN A 1 85 ? -4.269 5.241 -12.241 1.00 96.81 85 ASN A O 1
ATOM 658 N N . HIS A 1 86 ? -4.701 3.708 -10.667 1.00 97.56 86 HIS A N 1
ATOM 659 C CA . HIS A 1 86 ? -3.917 4.380 -9.630 1.00 97.56 86 HIS A CA 1
ATOM 660 C C . HIS A 1 86 ? -2.515 3.774 -9.524 1.00 97.56 86 HIS A C 1
ATOM 662 O O . HIS A 1 86 ? -2.342 2.558 -9.617 1.00 97.56 86 HIS A O 1
ATOM 668 N N . VAL A 1 87 ? -1.530 4.635 -9.278 1.00 95.88 87 VAL A N 1
ATOM 669 C CA . VAL A 1 87 ? -0.142 4.266 -8.978 1.00 95.88 87 VAL A CA 1
ATOM 670 C C . VAL A 1 87 ? 0.152 4.675 -7.543 1.00 95.88 87 VAL A C 1
ATOM 672 O O . VAL A 1 87 ? 0.035 5.855 -7.211 1.00 95.88 87 VAL A O 1
ATOM 675 N N . ILE A 1 88 ? 0.504 3.710 -6.699 1.00 96.81 88 ILE A N 1
ATOM 676 C CA . ILE A 1 88 ? 0.842 3.945 -5.296 1.00 96.81 88 ILE A CA 1
ATOM 677 C C . ILE A 1 88 ? 2.323 3.669 -5.062 1.00 96.81 88 ILE A C 1
ATOM 679 O O . ILE A 1 88 ? 2.820 2.594 -5.405 1.00 96.81 88 ILE A O 1
ATOM 683 N N . ASP A 1 89 ? 2.997 4.638 -4.449 1.00 94.31 89 ASP A N 1
ATOM 684 C CA . ASP A 1 89 ? 4.424 4.582 -4.142 1.00 94.31 89 ASP A CA 1
ATOM 685 C C . ASP A 1 89 ? 4.650 4.215 -2.666 1.00 94.31 89 ASP A C 1
ATOM 687 O O . ASP A 1 89 ? 4.067 4.815 -1.760 1.00 94.31 89 ASP A O 1
ATOM 691 N N . ILE A 1 90 ? 5.532 3.249 -2.412 1.00 94.00 90 ILE A N 1
ATOM 692 C CA . ILE A 1 90 ? 5.980 2.846 -1.076 1.00 94.00 90 ILE A CA 1
ATOM 693 C C . ILE A 1 90 ? 7.291 3.576 -0.771 1.00 94.00 90 ILE A C 1
ATOM 695 O O . ILE A 1 90 ? 8.351 3.210 -1.286 1.00 94.00 90 ILE A O 1
ATOM 699 N N . THR A 1 91 ? 7.221 4.611 0.071 1.00 92.19 91 THR A N 1
ATOM 700 C CA . THR A 1 91 ? 8.362 5.488 0.411 1.00 92.19 91 THR A CA 1
ATOM 701 C C . THR A 1 91 ? 8.943 5.264 1.814 1.00 92.19 91 THR A C 1
ATOM 703 O O . THR A 1 91 ? 9.999 5.810 2.145 1.00 92.19 91 THR A O 1
ATOM 706 N N . SER A 1 92 ? 8.348 4.367 2.605 1.00 92.75 92 SER A N 1
ATOM 707 C CA . SER A 1 92 ? 8.854 3.844 3.888 1.00 92.75 92 SER A CA 1
ATOM 708 C C . SER A 1 92 ? 8.411 2.389 4.080 1.00 92.75 92 SER A C 1
ATOM 710 O O . SER A 1 92 ? 7.705 1.861 3.226 1.00 92.75 92 SER A O 1
ATOM 712 N N . ASN A 1 93 ? 8.798 1.734 5.178 1.00 95.25 93 ASN A N 1
ATOM 713 C CA . ASN A 1 93 ? 8.248 0.415 5.514 1.00 95.25 93 ASN A CA 1
ATOM 714 C C . ASN A 1 93 ? 6.726 0.504 5.675 1.00 95.25 93 ASN A C 1
ATOM 716 O O . ASN A 1 93 ? 6.242 1.461 6.285 1.00 95.25 93 ASN A O 1
ATOM 720 N N . GLN A 1 94 ? 5.999 -0.477 5.139 1.00 97.69 94 GLN A N 1
ATOM 721 C CA . GLN A 1 94 ? 4.535 -0.511 5.168 1.00 97.69 94 GLN A CA 1
ATO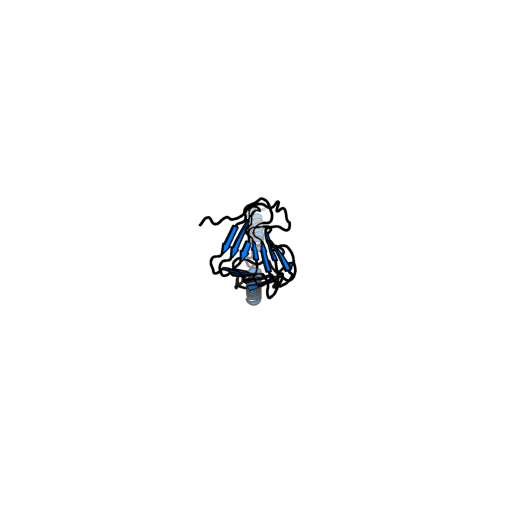M 722 C C . GLN A 1 94 ? 3.990 -1.872 5.577 1.00 97.69 94 GLN A C 1
ATOM 724 O O . GLN A 1 94 ? 4.653 -2.901 5.445 1.00 97.69 94 GLN A O 1
ATOM 729 N N . ALA A 1 95 ? 2.749 -1.871 6.058 1.00 98.00 95 ALA A N 1
ATOM 730 C CA . ALA A 1 95 ? 2.017 -3.091 6.340 1.00 98.00 95 ALA A CA 1
ATOM 731 C C . ALA A 1 95 ? 0.513 -2.919 6.103 1.00 98.00 95 ALA A C 1
ATOM 733 O O . ALA A 1 95 ? -0.034 -1.836 6.301 1.00 98.00 95 ALA A O 1
ATOM 734 N N . CYS A 1 96 ? -0.158 -4.010 5.742 1.00 98.38 96 CYS A N 1
ATOM 735 C CA . CYS A 1 96 ? -1.616 -4.104 5.707 1.00 98.38 96 CYS A CA 1
ATOM 736 C C . CYS A 1 96 ? -2.084 -5.521 6.065 1.00 98.38 96 CYS A C 1
ATOM 738 O O . CYS A 1 96 ? -1.280 -6.457 6.121 1.00 98.38 96 CYS A O 1
ATOM 740 N N . ASN A 1 97 ? -3.385 -5.685 6.303 1.00 98.00 97 ASN A N 1
ATOM 741 C CA . ASN A 1 97 ? -3.963 -6.999 6.543 1.00 98.00 97 ASN A CA 1
ATOM 742 C C . ASN A 1 97 ? -4.027 -7.802 5.243 1.00 98.00 97 ASN A C 1
ATOM 744 O O . ASN A 1 97 ? -3.361 -8.816 5.120 1.00 98.00 97 ASN A O 1
ATOM 748 N N . SER A 1 98 ? -4.760 -7.331 4.238 1.00 98.19 98 SER A N 1
ATOM 749 C CA . SER A 1 98 ? -4.795 -7.952 2.906 1.00 98.19 98 SER A CA 1
ATOM 750 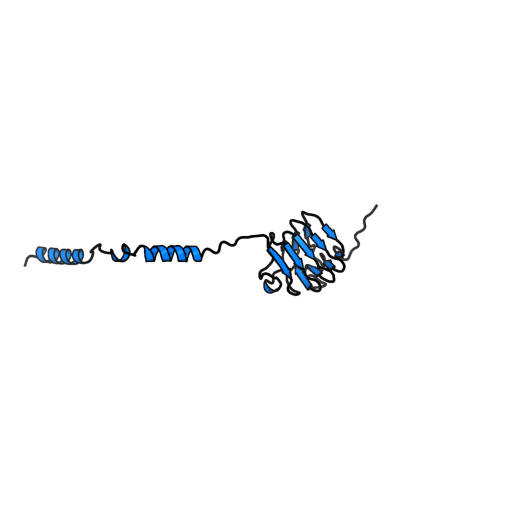C C . SER A 1 98 ? -4.612 -6.898 1.830 1.00 98.19 98 SER A C 1
ATOM 752 O O . SER A 1 98 ? -5.138 -5.796 1.982 1.00 98.19 98 SER A O 1
ATOM 754 N N . LEU A 1 99 ? -3.963 -7.243 0.722 1.00 98.50 99 LEU A N 1
ATOM 755 C CA . LEU A 1 99 ? -3.700 -6.314 -0.373 1.00 98.50 99 LEU A CA 1
ATOM 756 C C . LEU A 1 99 ? -4.309 -6.825 -1.676 1.00 98.50 99 LEU A C 1
ATOM 758 O O . LEU A 1 99 ? -4.002 -7.922 -2.128 1.00 98.50 99 LEU A O 1
ATOM 762 N N . THR A 1 100 ? -5.135 -6.000 -2.311 1.00 98.38 100 THR A N 1
ATOM 763 C CA . THR A 1 100 ? -5.578 -6.181 -3.694 1.00 98.38 100 THR A CA 1
ATOM 764 C C . THR A 1 100 ? -5.052 -5.030 -4.546 1.00 98.38 100 THR A C 1
ATOM 766 O O . THR A 1 100 ? -5.409 -3.869 -4.332 1.00 98.38 100 THR A O 1
ATOM 769 N N . VAL A 1 101 ? -4.205 -5.341 -5.526 1.00 98.31 101 VAL A N 1
ATOM 770 C CA . VAL A 1 101 ? -3.703 -4.382 -6.513 1.00 98.31 101 VAL A CA 1
ATOM 771 C C . VAL A 1 101 ? -4.557 -4.485 -7.772 1.00 98.31 101 VAL A C 1
ATOM 773 O O . VAL A 1 101 ? -4.412 -5.419 -8.559 1.00 98.31 101 VAL A O 1
ATOM 776 N N . GLY A 1 102 ? -5.445 -3.511 -7.957 1.00 96.88 102 GLY A N 1
ATOM 777 C CA . GLY A 1 102 ? -6.356 -3.412 -9.092 1.00 96.88 102 GLY A CA 1
ATOM 778 C C . GLY A 1 102 ? -7.700 -4.104 -8.879 1.00 96.88 102 GLY A C 1
ATOM 779 O O . GLY A 1 102 ? -7.832 -5.072 -8.142 1.00 96.88 102 GLY A O 1
ATOM 780 N N . ASN A 1 103 ? -8.719 -3.610 -9.580 1.00 90.06 103 ASN A N 1
ATOM 781 C CA . ASN A 1 103 ? -10.057 -4.204 -9.658 1.00 90.06 103 ASN A CA 1
ATOM 782 C C . ASN A 1 103 ? -10.519 -4.378 -11.118 1.00 90.06 103 ASN A C 1
ATOM 784 O O . ASN A 1 103 ? -11.703 -4.226 -11.412 1.00 90.06 103 ASN A O 1
ATOM 788 N N . GLY A 1 104 ? -9.582 -4.640 -12.036 1.00 73.88 104 GLY A N 1
ATOM 789 C CA . GLY A 1 104 ? -9.897 -4.905 -13.444 1.00 73.88 104 GLY A CA 1
ATOM 790 C C . GLY A 1 104 ? -8.796 -4.548 -14.442 1.00 73.88 104 GLY A C 1
ATOM 791 O O . GLY A 1 104 ? -8.699 -5.234 -15.452 1.00 73.88 104 GLY A O 1
ATOM 792 N N . SER A 1 105 ? -7.974 -3.520 -14.182 1.00 83.75 105 SER A N 1
ATOM 793 C CA . SER A 1 105 ? -6.772 -3.221 -14.986 1.00 83.75 105 SER A CA 1
ATOM 794 C C . SER A 1 105 ? -5.942 -2.042 -14.454 1.00 83.75 105 SER A C 1
ATOM 796 O O . SER A 1 105 ? -6.449 -1.141 -13.783 1.00 83.75 105 SER A O 1
ATOM 798 N N . ASN A 1 106 ? -4.648 -2.052 -14.792 1.00 92.75 106 ASN A N 1
ATOM 799 C CA . ASN A 1 106 ? -3.703 -0.929 -14.779 1.00 92.75 106 ASN A CA 1
ATOM 800 C C . ASN A 1 106 ? -3.501 -0.191 -13.441 1.00 92.75 106 ASN A C 1
ATOM 802 O O . ASN A 1 106 ? -3.093 0.967 -13.419 1.00 92.75 106 ASN A O 1
ATOM 806 N N . ALA A 1 107 ? -3.789 -0.836 -12.310 1.00 97.25 107 ALA A N 1
ATOM 807 C CA . ALA A 1 107 ? -3.290 -0.367 -11.016 1.00 97.25 107 ALA A CA 1
ATOM 808 C C . ALA A 1 107 ? -1.832 -0.797 -10.811 1.00 97.25 107 ALA A C 1
ATOM 810 O O . ALA A 1 107 ? -1.462 -1.912 -11.193 1.00 97.25 107 ALA A O 1
ATOM 811 N N . GLN A 1 108 ? -1.040 0.049 -10.162 1.00 95.62 108 GLN A N 1
ATOM 812 C CA . GLN A 1 108 ? 0.351 -0.229 -9.832 1.00 95.62 108 GLN A CA 1
ATOM 813 C C . GLN A 1 108 ? 0.625 0.053 -8.355 1.00 95.62 108 GLN A C 1
ATOM 815 O O . GLN A 1 108 ? 0.244 1.097 -7.829 1.00 95.62 108 GLN A O 1
ATOM 820 N N . LEU A 1 109 ? 1.325 -0.870 -7.706 1.00 95.94 109 LEU A N 1
ATOM 821 C CA . LEU A 1 109 ? 2.020 -0.643 -6.446 1.00 95.94 109 LEU A CA 1
ATOM 822 C C . LEU A 1 109 ? 3.514 -0.774 -6.714 1.00 95.94 109 LEU A C 1
ATOM 824 O O . LEU A 1 109 ? 3.926 -1.727 -7.375 1.00 95.94 109 LEU A O 1
ATOM 828 N N . ARG A 1 110 ? 4.329 0.156 -6.225 1.00 92.75 110 ARG A N 1
ATOM 829 C CA . ARG A 1 110 ? 5.781 0.078 -6.408 1.00 92.75 110 ARG A CA 1
ATOM 830 C C . ARG A 1 110 ? 6.547 0.652 -5.230 1.00 92.75 110 ARG A C 1
ATOM 832 O O . ARG A 1 110 ? 6.058 1.554 -4.556 1.00 92.75 110 ARG A O 1
ATOM 839 N N . PHE A 1 111 ? 7.750 0.146 -4.988 1.00 89.69 111 PHE A N 1
ATOM 840 C CA . PHE A 1 111 ? 8.705 0.830 -4.116 1.00 89.69 111 PHE A CA 1
ATOM 841 C C . PHE A 1 111 ? 9.322 2.006 -4.858 1.00 89.69 111 PHE A C 1
ATOM 843 O O . PHE A 1 111 ? 9.697 1.848 -6.012 1.00 89.69 111 PHE A O 1
ATOM 850 N N . ASP A 1 112 ? 9.429 3.160 -4.196 1.00 83.56 112 ASP A N 1
ATOM 851 C CA . ASP A 1 112 ? 9.882 4.434 -4.777 1.00 83.56 112 ASP A CA 1
ATOM 852 C C . ASP A 1 112 ? 9.115 4.931 -6.017 1.00 83.56 112 ASP A C 1
ATOM 854 O O . ASP A 1 112 ? 8.512 4.199 -6.796 1.00 83.56 112 ASP A O 1
ATOM 858 N N . SER A 1 113 ? 9.166 6.245 -6.228 1.00 70.50 113 SER A N 1
ATOM 859 C CA . SER A 1 113 ? 8.447 6.938 -7.298 1.00 70.50 113 SER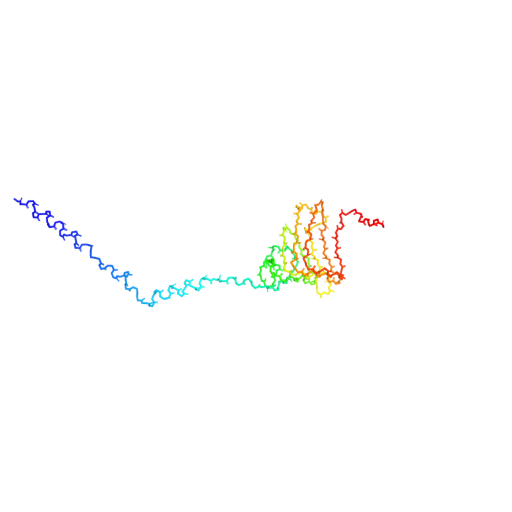 A CA 1
ATOM 860 C C . SER A 1 113 ? 9.233 7.083 -8.616 1.00 70.50 113 SER A C 1
ATOM 862 O O . SER A 1 113 ? 8.915 7.959 -9.423 1.00 70.50 113 SER A O 1
ATOM 864 N N . GLY A 1 114 ? 10.239 6.241 -8.900 1.00 59.59 114 GLY A N 1
ATOM 865 C CA . GLY A 1 114 ? 11.069 6.388 -10.108 1.00 59.59 114 GLY A CA 1
ATOM 866 C C . GLY A 1 114 ? 11.866 5.150 -10.527 1.00 59.59 114 GLY A C 1
ATOM 867 O O . GLY A 1 114 ? 12.036 4.232 -9.745 1.00 59.59 114 GLY A O 1
ATOM 868 N N . LEU A 1 115 ? 12.377 5.158 -11.769 1.00 53.47 115 LEU A N 1
ATOM 869 C CA . LEU A 1 115 ? 13.192 4.084 -12.384 1.00 53.47 115 LEU A CA 1
ATOM 870 C C . LEU A 1 115 ? 14.575 3.877 -11.733 1.00 53.47 115 LEU A C 1
ATOM 872 O O . LEU A 1 115 ? 15.288 2.937 -12.078 1.00 53.47 115 LEU A O 1
ATOM 876 N N . PHE A 1 116 ? 14.962 4.800 -10.852 1.00 57.50 116 PHE A N 1
ATOM 877 C CA . PHE A 1 116 ? 16.218 4.796 -10.116 1.00 57.50 116 PHE A CA 1
ATOM 878 C C . PHE A 1 116 ? 15.907 5.164 -8.664 1.00 57.50 116 PHE A C 1
ATOM 880 O O . PHE A 1 116 ? 16.114 6.297 -8.235 1.00 57.50 116 PHE A O 1
ATOM 887 N N . GLY A 1 117 ? 15.308 4.233 -7.926 1.00 56.56 117 GLY A N 1
ATOM 888 C CA . GLY A 1 117 ? 15.071 4.343 -6.494 1.00 56.56 117 GLY A CA 1
ATOM 889 C C . GLY A 1 117 ? 16.374 4.679 -5.771 1.00 56.56 117 GLY A C 1
ATOM 890 O O . GLY A 1 117 ? 17.239 3.827 -5.589 1.00 56.56 117 GLY A O 1
ATOM 891 N N . PHE A 1 118 ? 16.520 5.947 -5.380 1.00 61.78 118 PHE A N 1
ATOM 892 C CA . PHE A 1 118 ? 17.557 6.412 -4.453 1.00 61.78 118 PHE A CA 1
ATOM 893 C C . PHE A 1 118 ? 17.124 6.223 -2.987 1.00 61.78 118 PHE A C 1
ATOM 895 O O . PHE A 1 118 ? 17.787 6.707 -2.070 1.00 61.78 118 PHE A O 1
ATOM 902 N N . GLY A 1 119 ? 15.986 5.556 -2.765 1.00 68.88 119 GLY A N 1
ATOM 903 C CA . GLY A 1 119 ? 15.491 5.183 -1.451 1.00 68.88 119 GLY A CA 1
ATOM 904 C C . GLY A 1 119 ? 16.331 4.074 -0.816 1.00 68.88 119 GLY A C 1
ATOM 905 O O . GLY A 1 119 ? 16.932 3.235 -1.491 1.00 68.88 119 GLY A O 1
ATOM 906 N N . GLY A 1 120 ? 16.371 4.074 0.518 1.00 81.00 120 GLY A N 1
ATOM 907 C CA . GLY A 1 120 ? 16.916 2.953 1.282 1.00 81.00 120 GLY A CA 1
ATOM 908 C C . GLY A 1 120 ? 16.061 1.689 1.141 1.00 81.00 120 GLY A C 1
ATOM 909 O O . GLY A 1 120 ? 14.972 1.714 0.567 1.00 81.00 120 GLY A O 1
ATOM 910 N N . ALA A 1 121 ? 16.552 0.583 1.704 1.00 85.94 121 ALA A N 1
ATOM 911 C CA . ALA A 1 121 ? 15.825 -0.681 1.743 1.00 85.94 121 ALA A CA 1
ATOM 912 C C . ALA A 1 121 ? 14.491 -0.489 2.467 1.00 85.94 121 ALA A C 1
ATOM 914 O O . ALA A 1 121 ? 14.405 0.264 3.442 1.00 85.94 121 ALA A O 1
ATOM 915 N N . ARG A 1 122 ? 13.453 -1.173 1.989 1.00 89.44 122 ARG A N 1
ATOM 916 C CA . ARG A 1 122 ? 12.113 -1.101 2.576 1.00 89.44 122 ARG A CA 1
ATOM 917 C C . ARG A 1 122 ? 11.470 -2.462 2.606 1.00 89.44 122 ARG A C 1
ATOM 919 O O . ARG A 1 122 ? 11.707 -3.263 1.706 1.00 89.44 122 ARG A O 1
ATOM 926 N N . SER A 1 123 ? 10.606 -2.661 3.586 1.00 92.88 123 SER A N 1
ATOM 927 C CA . SER A 1 123 ? 9.748 -3.831 3.666 1.00 92.88 123 SER A CA 1
ATOM 928 C C . SER A 1 123 ? 8.283 -3.473 3.434 1.00 92.88 123 SER A C 1
ATOM 930 O O . SER A 1 123 ? 7.809 -2.401 3.822 1.00 92.88 123 SER A O 1
ATOM 932 N N . PHE A 1 124 ? 7.555 -4.394 2.810 1.00 96.31 124 PHE A N 1
ATOM 933 C CA . PHE A 1 124 ? 6.101 -4.399 2.795 1.00 96.31 124 PHE A CA 1
ATOM 934 C C . PHE A 1 124 ? 5.600 -5.722 3.374 1.00 96.31 124 PHE A C 1
ATOM 936 O O . PHE A 1 124 ? 5.893 -6.786 2.832 1.00 96.31 124 PHE A O 1
ATOM 943 N N . THR A 1 125 ? 4.798 -5.650 4.435 1.00 98.12 125 THR A N 1
ATOM 944 C CA . THR A 1 125 ? 4.168 -6.816 5.071 1.00 98.12 125 THR A CA 1
ATOM 945 C C . THR A 1 125 ? 2.673 -6.903 4.746 1.00 98.12 125 THR A C 1
ATOM 947 O O . THR A 1 125 ? 1.907 -5.981 5.019 1.00 98.12 125 THR A O 1
ATOM 950 N N . VAL A 1 126 ? 2.231 -8.038 4.208 1.00 98.31 126 VAL A N 1
ATOM 951 C CA . VAL A 1 126 ? 0.819 -8.408 4.041 1.00 98.31 126 VAL A CA 1
ATOM 952 C C . VAL A 1 126 ? 0.512 -9.557 5.007 1.00 98.31 126 VAL A C 1
ATOM 954 O O . VAL A 1 126 ? 1.021 -10.665 4.839 1.00 98.31 126 VAL A O 1
ATOM 957 N N . ASN A 1 127 ? -0.295 -9.302 6.041 1.00 98.06 127 ASN A N 1
ATOM 958 C CA . ASN A 1 127 ? -0.591 -10.302 7.086 1.00 98.06 127 ASN A CA 1
ATOM 959 C C . ASN A 1 127 ? -1.517 -11.439 6.614 1.00 98.06 127 ASN A C 1
ATOM 961 O O . ASN A 1 127 ? -1.573 -12.497 7.233 1.00 98.06 127 ASN A O 1
ATOM 965 N N . GLY A 1 128 ? -2.260 -11.208 5.542 1.00 97.12 128 GLY A N 1
ATOM 966 C CA . GLY A 1 128 ? -3.173 -12.137 4.896 1.00 97.12 128 GLY A CA 1
ATOM 967 C C . GLY A 1 128 ? -2.809 -12.286 3.426 1.00 97.12 128 GLY A C 1
ATOM 968 O O . GLY A 1 128 ? -1.644 -12.478 3.084 1.00 97.12 128 GLY A O 1
ATOM 969 N N . ASN A 1 129 ? -3.808 -12.193 2.551 1.00 98.12 129 ASN A N 1
ATOM 970 C CA . ASN A 1 129 ? -3.632 -12.510 1.136 1.00 98.12 129 ASN A CA 1
ATOM 971 C C . ASN A 1 129 ? -3.174 -11.300 0.314 1.00 98.12 129 ASN A C 1
ATOM 973 O O . ASN A 1 129 ? -3.624 -10.169 0.532 1.00 98.12 129 ASN A O 1
ATOM 977 N N . LEU A 1 130 ? -2.337 -11.574 -0.684 1.00 98.25 130 LEU A N 1
ATOM 978 C CA . LEU A 1 130 ? -1.958 -10.652 -1.747 1.00 98.25 130 LEU A CA 1
ATOM 979 C C . LEU A 1 130 ? -2.625 -11.088 -3.055 1.00 98.25 130 LEU A C 1
ATOM 981 O O . LEU A 1 130 ? -2.412 -12.202 -3.526 1.00 98.25 130 LEU A O 1
ATOM 985 N N . VAL A 1 131 ? -3.379 -10.186 -3.677 1.00 97.81 131 VAL A N 1
ATOM 986 C CA . VAL A 1 131 ? -3.940 -10.365 -5.018 1.00 97.81 131 VAL A CA 1
ATOM 987 C C . VAL A 1 131 ? -3.419 -9.270 -5.938 1.00 97.81 131 VAL A C 1
ATOM 989 O O . VAL A 1 131 ? -3.594 -8.086 -5.657 1.00 97.81 131 VAL A O 1
ATOM 992 N N . VAL A 1 132 ? -2.830 -9.650 -7.070 1.00 97.81 132 VAL A N 1
ATOM 993 C CA . VAL A 1 132 ? -2.523 -8.722 -8.169 1.00 97.81 132 VAL A CA 1
ATOM 994 C C . VAL A 1 132 ? -3.460 -9.035 -9.326 1.00 97.81 132 VAL A C 1
ATOM 996 O O . VAL A 1 132 ? -3.401 -10.121 -9.900 1.00 97.81 132 VAL A O 1
ATOM 999 N N . ALA A 1 133 ? -4.373 -8.112 -9.629 1.00 97.62 133 ALA A N 1
ATOM 1000 C CA . ALA A 1 133 ? -5.396 -8.304 -10.650 1.00 97.62 133 ALA A CA 1
ATOM 1001 C C . ALA A 1 133 ? -4.806 -8.316 -12.071 1.00 97.62 133 ALA A C 1
ATOM 1003 O O . ALA A 1 133 ? -3.675 -7.890 -12.312 1.00 97.62 133 ALA A O 1
ATOM 1004 N N . ASN A 1 134 ? -5.595 -8.786 -13.039 1.00 95.81 134 ASN A N 1
ATOM 1005 C CA . ASN A 1 134 ? -5.181 -8.788 -14.437 1.00 95.81 134 ASN A CA 1
ATOM 1006 C C . ASN A 1 134 ? -4.865 -7.368 -14.933 1.00 95.81 134 ASN A C 1
ATOM 1008 O O . ASN A 1 134 ? -5.583 -6.419 -14.624 1.00 95.81 134 ASN A O 1
ATOM 1012 N N . GLY A 1 135 ? -3.753 -7.219 -15.658 1.00 93.38 135 GLY A N 1
ATOM 1013 C CA . GLY A 1 135 ? -3.264 -5.924 -16.139 1.00 93.38 135 GLY A CA 1
ATOM 1014 C C . GLY A 1 135 ? -2.721 -4.984 -15.054 1.00 93.38 135 GLY A C 1
ATOM 1015 O O . GLY A 1 135 ? -2.404 -3.842 -15.372 1.00 93.38 135 GLY A O 1
ATOM 1016 N N . SER A 1 136 ? -2.630 -5.420 -13.795 1.00 96.69 136 SER A N 1
ATOM 1017 C CA . SER A 1 136 ? -2.018 -4.670 -12.693 1.00 96.69 136 SER A CA 1
ATOM 1018 C C . SER A 1 136 ? -0.601 -5.149 -12.389 1.00 96.69 136 SER A C 1
ATOM 1020 O O . SER A 1 136 ? -0.216 -6.258 -12.761 1.00 96.69 136 SER A O 1
ATOM 1022 N N . SER A 1 137 ? 0.178 -4.305 -11.708 1.00 94.44 137 SER A N 1
ATOM 1023 C CA . SER A 1 137 ? 1.566 -4.613 -11.351 1.00 94.44 137 SER A CA 1
ATOM 1024 C C . SER A 1 137 ? 1.888 -4.323 -9.886 1.00 94.44 137 SER A C 1
ATOM 1026 O O . SER A 1 137 ? 1.500 -3.286 -9.350 1.00 94.44 137 SER A O 1
ATOM 1028 N N . PHE A 1 138 ? 2.628 -5.227 -9.247 1.00 94.19 138 PHE A N 1
ATOM 1029 C CA . PHE A 1 138 ? 3.381 -4.939 -8.030 1.00 94.19 138 PHE A CA 1
ATOM 1030 C C . PHE A 1 138 ? 4.872 -5.007 -8.366 1.00 94.19 138 PHE A C 1
ATOM 1032 O O . PHE A 1 138 ? 5.421 -6.080 -8.606 1.00 94.19 138 PHE A O 1
ATOM 1039 N N . ILE A 1 139 ? 5.509 -3.843 -8.428 1.00 90.44 139 ILE A N 1
ATOM 1040 C CA . ILE A 1 139 ? 6.921 -3.694 -8.767 1.00 90.44 139 ILE A CA 1
ATOM 1041 C C . ILE A 1 139 ? 7.722 -3.578 -7.474 1.00 90.44 139 ILE A C 1
ATOM 1043 O O . ILE A 1 139 ? 7.639 -2.580 -6.757 1.00 90.44 139 ILE A O 1
ATOM 1047 N N . ILE A 1 140 ? 8.490 -4.615 -7.164 1.00 87.00 140 ILE A N 1
ATOM 1048 C CA . ILE A 1 140 ? 9.280 -4.676 -5.934 1.00 87.00 140 ILE A CA 1
ATOM 1049 C C . ILE A 1 140 ? 10.615 -3.964 -6.120 1.00 87.00 140 ILE A C 1
ATOM 1051 O O . ILE A 1 140 ? 11.109 -3.338 -5.190 1.00 87.00 140 ILE A O 1
ATOM 1055 N N . TYR A 1 141 ? 11.162 -3.998 -7.332 1.00 79.06 141 TYR A N 1
ATOM 1056 C CA . TYR A 1 141 ? 12.423 -3.352 -7.661 1.00 79.06 141 TYR A CA 1
ATOM 1057 C C . TYR A 1 141 ? 12.223 -2.102 -8.517 1.00 79.06 141 TYR A C 1
ATOM 1059 O O . TYR A 1 141 ? 11.626 -2.157 -9.590 1.00 79.06 141 TYR A O 1
ATOM 1067 N N . SER A 1 142 ? 12.787 -0.979 -8.080 1.00 68.62 142 SER A N 1
ATOM 1068 C CA . SER A 1 142 ? 12.807 0.266 -8.855 1.00 68.62 142 SER A CA 1
ATOM 1069 C C . SER A 1 142 ? 14.163 0.982 -8.827 1.00 68.62 142 SER A C 1
ATOM 1071 O O . SER A 1 142 ? 14.282 2.083 -9.353 1.00 68.62 142 SER A O 1
ATOM 1073 N N . GLY A 1 143 ? 15.208 0.394 -8.236 1.00 70.31 143 GLY A N 1
ATOM 1074 C CA . GLY A 1 143 ? 16.509 1.043 -8.026 1.00 70.31 143 GLY A CA 1
ATOM 1075 C C . GLY A 1 143 ? 17.508 0.134 -7.315 1.00 70.31 143 GLY A C 1
ATOM 1076 O O . GLY A 1 143 ? 17.213 -1.014 -7.071 1.00 70.31 143 GLY A O 1
ATOM 1077 N N . LEU A 1 144 ? 18.687 0.623 -6.932 1.00 69.38 144 LEU A N 1
ATOM 1078 C CA . LEU A 1 144 ? 19.832 -0.225 -6.540 1.00 69.38 144 LEU A CA 1
ATOM 1079 C C . LEU A 1 144 ? 19.709 -0.972 -5.194 1.00 69.38 144 LEU A C 1
ATOM 1081 O O . LEU A 1 144 ? 20.630 -1.703 -4.824 1.00 69.38 144 LEU A O 1
ATOM 1085 N N . THR A 1 145 ? 18.624 -0.780 -4.443 1.00 76.75 145 THR A N 1
ATOM 1086 C CA . THR A 1 145 ? 18.478 -1.313 -3.085 1.00 76.75 145 THR A CA 1
ATOM 1087 C C . THR A 1 145 ? 17.533 -2.513 -3.047 1.00 76.75 145 THR A C 1
ATOM 1089 O O . THR A 1 145 ? 16.493 -2.524 -3.699 1.00 76.75 145 THR A O 1
ATOM 1092 N N . ALA A 1 146 ? 17.876 -3.529 -2.253 1.00 79.31 146 ALA A N 1
ATOM 1093 C CA . ALA A 1 146 ? 16.993 -4.668 -2.029 1.00 79.31 146 ALA A CA 1
ATOM 1094 C C . ALA A 1 146 ? 15.783 -4.256 -1.170 1.00 79.31 146 ALA A C 1
ATOM 1096 O O . ALA A 1 146 ? 15.944 -3.745 -0.059 1.00 79.31 146 ALA A O 1
ATOM 1097 N N . HIS A 1 147 ? 14.580 -4.495 -1.687 1.00 86.44 147 HIS A N 1
ATOM 1098 C CA . HIS A 1 147 ? 13.325 -4.388 -0.948 1.00 86.44 147 HIS A CA 1
ATOM 1099 C C . HIS A 1 147 ? 12.828 -5.778 -0.553 1.00 86.44 147 HIS A C 1
ATOM 1101 O O . HIS A 1 147 ? 13.138 -6.773 -1.209 1.00 86.44 147 HIS A O 1
ATOM 1107 N N . GLU A 1 148 ? 12.033 -5.842 0.506 1.00 89.88 148 GLU A N 1
ATOM 1108 C CA . GLU A 1 148 ? 11.458 -7.083 1.011 1.00 89.88 148 GLU A CA 1
ATOM 1109 C C . GLU A 1 148 ? 9.934 -7.042 0.901 1.00 89.88 148 GLU A C 1
ATOM 1111 O O . GLU A 1 148 ? 9.285 -6.072 1.297 1.00 89.88 148 GLU A O 1
ATOM 1116 N N . LEU A 1 149 ? 9.350 -8.124 0.394 1.00 93.31 149 LEU A N 1
ATOM 1117 C CA . LEU A 1 149 ? 7.917 -8.378 0.457 1.00 93.31 149 LEU A CA 1
ATOM 1118 C C . LEU A 1 149 ? 7.694 -9.608 1.335 1.00 93.31 149 LEU A C 1
ATOM 1120 O O . LEU A 1 149 ? 8.168 -10.696 1.013 1.00 93.31 149 LEU A O 1
ATOM 1124 N N . PHE A 1 150 ? 6.946 -9.436 2.419 1.00 95.75 150 PHE A N 1
ATOM 1125 C CA . PHE A 1 150 ? 6.488 -10.525 3.270 1.00 95.75 150 PHE A CA 1
ATOM 1126 C C . PHE A 1 150 ? 4.979 -1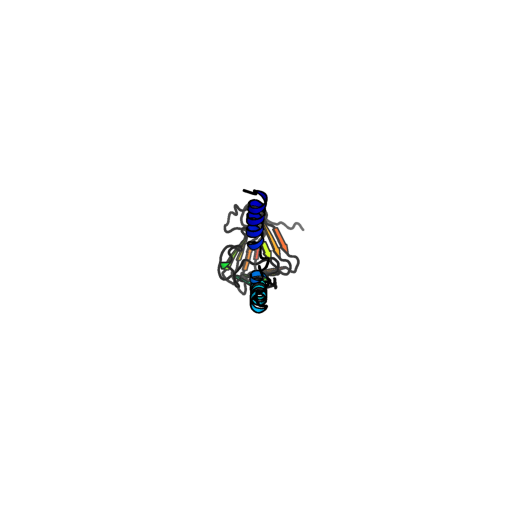0.702 3.099 1.00 95.75 150 PHE A C 1
ATOM 1128 O O . PHE A 1 150 ? 4.220 -9.752 3.285 1.00 95.75 150 PHE A O 1
ATOM 1135 N N . VAL A 1 151 ? 4.538 -11.916 2.765 1.00 97.56 151 VAL A N 1
ATOM 1136 C CA . VAL A 1 151 ? 3.118 -12.280 2.673 1.00 97.56 151 VAL A CA 1
ATOM 1137 C C . VAL A 1 151 ? 2.898 -13.525 3.520 1.00 97.56 151 VAL A C 1
ATOM 1139 O O . VAL A 1 151 ? 3.511 -14.556 3.259 1.00 97.56 151 VAL A O 1
ATOM 1142 N N . ALA A 1 152 ? 2.062 -13.416 4.552 1.00 97.38 152 ALA A N 1
ATOM 1143 C CA . ALA A 1 152 ? 1.769 -14.538 5.446 1.00 97.38 152 ALA A CA 1
ATOM 1144 C C . ALA A 1 152 ? 0.648 -15.452 4.925 1.00 97.38 152 ALA A C 1
ATOM 1146 O O . ALA A 1 152 ? 0.597 -16.619 5.310 1.00 97.38 152 ALA A O 1
ATOM 1147 N N . GLY A 1 153 ? -0.248 -14.927 4.085 1.00 96.81 153 GLY A N 1
ATOM 1148 C CA . GLY A 1 153 ? -1.303 -15.693 3.424 1.00 96.81 153 GLY A CA 1
ATOM 1149 C C . GLY A 1 153 ? -0.954 -16.081 1.988 1.00 96.81 153 GLY A C 1
ATOM 1150 O O . GLY A 1 153 ? 0.211 -16.198 1.608 1.00 96.81 153 GLY A O 1
ATOM 1151 N N . ASP A 1 154 ? -1.991 -16.257 1.174 1.00 97.88 154 ASP A N 1
ATOM 1152 C CA . ASP A 1 154 ? -1.839 -16.682 -0.213 1.00 97.88 154 ASP A CA 1
ATOM 1153 C C . ASP A 1 154 ? -1.431 -15.519 -1.124 1.00 97.88 154 ASP A C 1
ATOM 1155 O O . ASP A 1 154 ? -1.934 -14.396 -1.009 1.00 97.88 154 ASP A O 1
ATOM 1159 N N . VAL A 1 155 ? -0.575 -15.814 -2.104 1.00 97.81 155 VAL A N 1
ATOM 1160 C CA . VAL A 1 155 ? -0.264 -14.910 -3.217 1.00 97.81 155 VAL A CA 1
ATOM 1161 C C . VAL A 1 155 ? -1.004 -15.389 -4.461 1.00 97.81 155 VAL A C 1
ATOM 1163 O O . VAL A 1 155 ? -0.685 -16.432 -5.027 1.00 97.81 155 VAL A O 1
ATOM 1166 N N . THR A 1 156 ? -1.980 -14.607 -4.918 1.00 97.50 156 THR A N 1
ATOM 1167 C CA . THR A 1 156 ? -2.695 -14.837 -6.179 1.00 97.50 156 THR A CA 1
ATOM 1168 C C . THR A 1 156 ? -2.284 -13.784 -7.203 1.00 97.50 156 THR A C 1
ATOM 1170 O O . THR A 1 156 ? -2.615 -12.606 -7.066 1.00 97.50 156 THR A O 1
ATOM 1173 N N . ASN A 1 157 ? -1.579 -14.193 -8.257 1.00 96.44 157 ASN A N 1
ATOM 1174 C CA . ASN A 1 157 ? -1.128 -13.279 -9.304 1.00 96.44 157 ASN A CA 1
ATOM 1175 C C . ASN A 1 157 ? -1.852 -13.530 -10.636 1.00 96.44 157 ASN A C 1
ATOM 1177 O O . ASN A 1 157 ? -1.585 -14.519 -11.314 1.00 96.44 157 ASN A O 1
ATOM 1181 N N . TYR A 1 158 ? -2.720 -12.599 -11.032 1.00 95.81 158 TYR A N 1
ATOM 1182 C CA . TYR A 1 158 ? -3.334 -12.533 -12.364 1.00 95.81 158 TYR A CA 1
ATOM 1183 C C . TYR A 1 158 ? -2.678 -11.479 -13.277 1.00 95.81 158 TYR A C 1
ATOM 1185 O O . TYR A 1 158 ? -3.065 -11.363 -14.445 1.00 95.81 158 TYR A O 1
ATOM 1193 N N . GLY A 1 159 ? -1.734 -10.695 -12.746 1.00 95.31 159 GLY A N 1
ATOM 1194 C CA . GLY A 1 159 ? -1.002 -9.632 -13.433 1.00 95.31 159 GLY A CA 1
ATOM 1195 C C . GLY A 1 159 ? 0.509 -9.851 -13.359 1.00 95.31 159 GLY A C 1
ATOM 1196 O O . GLY A 1 159 ? 1.009 -10.940 -13.650 1.00 95.31 159 GLY A O 1
ATOM 1197 N N . THR A 1 160 ? 1.248 -8.813 -12.973 1.00 92.88 160 THR A N 1
ATOM 1198 C CA . THR A 1 160 ? 2.712 -8.857 -12.871 1.00 92.88 160 THR A CA 1
ATOM 1199 C C . THR A 1 160 ? 3.169 -8.594 -11.442 1.00 92.88 160 THR A C 1
ATOM 1201 O O . THR A 1 160 ? 2.856 -7.555 -10.869 1.00 92.88 160 THR A O 1
ATOM 1204 N N . ILE A 1 161 ? 3.973 -9.499 -10.888 1.00 93.06 161 ILE A N 1
ATOM 1205 C CA . ILE A 1 161 ? 4.818 -9.207 -9.728 1.00 93.06 161 ILE A CA 1
ATOM 1206 C C . ILE A 1 161 ? 6.257 -9.212 -10.232 1.00 93.06 161 ILE A C 1
ATOM 1208 O O . ILE A 1 161 ? 6.720 -10.236 -10.734 1.00 93.06 161 ILE A O 1
ATOM 1212 N N . ASP A 1 162 ? 6.930 -8.067 -10.150 1.00 87.31 162 ASP A N 1
ATOM 1213 C CA . ASP A 1 162 ? 8.283 -7.892 -10.677 1.00 87.31 162 ASP A CA 1
ATOM 1214 C C . ASP A 1 162 ? 9.303 -7.761 -9.539 1.00 87.31 162 ASP A C 1
ATOM 1216 O O . ASP A 1 162 ? 9.311 -6.773 -8.804 1.00 87.31 162 ASP A O 1
ATOM 1220 N N . PHE A 1 163 ? 10.155 -8.780 -9.407 1.00 81.56 163 PHE A N 1
ATOM 1221 C CA . PHE A 1 163 ? 11.283 -8.835 -8.470 1.00 81.56 163 PHE A CA 1
ATOM 1222 C C . PHE A 1 163 ? 12.632 -8.558 -9.152 1.00 81.56 163 PHE A C 1
ATOM 1224 O O . PHE A 1 163 ? 13.672 -8.636 -8.498 1.00 81.56 163 PHE A O 1
ATOM 1231 N N . ASN A 1 164 ? 12.653 -8.336 -10.469 1.00 73.19 164 ASN A N 1
ATOM 1232 C CA . ASN A 1 164 ? 13.885 -8.340 -11.241 1.00 73.19 164 ASN A CA 1
ATOM 1233 C C . ASN A 1 164 ? 14.785 -7.159 -10.854 1.00 73.19 164 ASN A C 1
ATOM 1235 O O . ASN A 1 164 ? 14.412 -6.004 -11.021 1.00 73.19 164 ASN A O 1
ATOM 1239 N N . SER A 1 165 ? 16.005 -7.469 -10.411 1.00 58.69 165 SER A N 1
ATOM 1240 C CA . SER A 1 165 ? 17.066 -6.515 -10.068 1.00 58.69 165 SER A CA 1
ATOM 1241 C C . SER A 1 165 ? 17.833 -5.966 -11.281 1.00 58.69 165 SER A C 1
ATOM 1243 O O . SER A 1 165 ? 18.855 -5.298 -11.132 1.00 58.69 165 SER A O 1
ATOM 1245 N N . GLY A 1 166 ? 17.385 -6.276 -12.500 1.00 55.34 166 GLY A N 1
ATOM 1246 C CA . GLY A 1 166 ? 18.132 -6.034 -13.733 1.00 55.34 166 GLY A CA 1
ATOM 1247 C C . GLY A 1 166 ? 19.122 -7.151 -14.092 1.00 55.34 166 GLY A C 1
ATOM 1248 O O . GLY A 1 166 ? 19.773 -7.053 -15.130 1.00 55.34 166 GLY A O 1
ATOM 1249 N N . PHE A 1 167 ? 19.206 -8.232 -13.303 1.00 53.47 167 PHE A N 1
ATOM 1250 C CA . PHE A 1 167 ? 19.955 -9.445 -13.643 1.00 53.47 167 PHE A CA 1
ATOM 1251 C C . PHE A 1 167 ? 19.065 -10.683 -13.512 1.00 53.47 167 PHE A C 1
ATOM 1253 O O . PHE A 1 167 ? 18.390 -10.890 -12.507 1.00 53.47 167 PHE A O 1
ATOM 1260 N N . SER A 1 168 ? 19.060 -11.497 -14.566 1.00 58.41 168 SER A N 1
ATOM 1261 C CA . SER A 1 168 ? 18.177 -12.644 -14.758 1.00 58.41 168 SER A CA 1
ATOM 1262 C C . SER A 1 168 ? 18.165 -13.606 -13.568 1.00 58.41 168 SER A C 1
ATOM 1264 O O . SER A 1 168 ? 19.199 -14.158 -13.188 1.00 58.41 168 SER A O 1
ATOM 1266 N N . PHE A 1 169 ? 16.973 -13.895 -13.048 1.00 56.38 169 PHE A N 1
ATOM 1267 C CA . PHE A 1 169 ? 16.739 -15.083 -12.235 1.00 56.38 169 PHE A CA 1
ATOM 1268 C C . PHE A 1 169 ? 16.882 -16.313 -13.142 1.00 56.38 169 PHE A C 1
ATOM 1270 O O . PHE A 1 169 ? 16.058 -16.536 -14.028 1.00 56.38 169 PHE A O 1
ATOM 1277 N N . SER A 1 170 ? 17.958 -17.080 -12.969 1.00 59.06 170 SER A N 1
ATOM 1278 C CA . SER A 1 170 ? 18.094 -18.395 -13.598 1.00 59.06 170 SER A CA 1
ATOM 1279 C C . SER A 1 170 ? 17.714 -19.458 -12.574 1.00 59.06 170 SER A C 1
ATOM 1281 O O . SER A 1 170 ? 18.382 -19.622 -11.556 1.00 59.06 170 SER A O 1
ATOM 1283 N N . LEU A 1 171 ? 16.620 -20.175 -12.837 1.00 49.84 171 LEU A N 1
ATOM 1284 C CA . LEU A 1 171 ? 16.420 -21.489 -12.240 1.00 49.84 171 LEU A CA 1
ATOM 1285 C C . LEU A 1 171 ? 17.306 -22.443 -13.027 1.00 49.84 171 LEU A C 1
ATOM 1287 O O . LEU A 1 171 ? 17.021 -22.749 -14.186 1.00 49.84 171 LEU A O 1
ATOM 1291 N N . PHE A 1 172 ? 18.410 -22.860 -12.420 1.00 56.28 172 PHE A N 1
ATOM 1292 C CA . PHE A 1 172 ? 19.100 -24.041 -12.908 1.00 56.28 172 PHE A CA 1
ATOM 1293 C C . PHE A 1 172 ? 18.212 -25.260 -12.607 1.00 56.28 172 PHE A C 1
ATOM 1295 O O . PHE A 1 172 ? 17.639 -25.308 -11.513 1.00 56.28 172 PHE A O 1
ATOM 1302 N N . PRO A 1 173 ? 18.030 -26.175 -13.576 1.00 59.41 173 PRO A N 1
ATOM 1303 C CA . PRO A 1 173 ? 17.323 -27.431 -13.344 1.00 59.41 173 PRO A CA 1
ATOM 1304 C C . PRO A 1 173 ? 18.007 -28.290 -12.276 1.00 59.41 173 PRO A C 1
ATOM 1306 O O . PRO A 1 173 ? 19.246 -28.170 -12.113 1.00 59.41 173 PRO A O 1
#

Secondary structure (DSSP, 8-state):
--HHHHHHHHHHHHHTT----THHHH---HHHHHHHHHHHHHH---------EEEESSSEETT-GGGEESSS---TT-EEEE-TT-EEEE-S-EEESEEEE-SSS--EEEESSSSS--SPP-EEEESS-EEE-TT-EEE--SSSS--EEEESS-EEESSEEE---SS------

Foldseek 3Di:
DDVVVVVVVVVVVVVVVDDVPPVVVVPPPPVVVVVVVVVVVVPPPPPPPAAEEWEAPAADELQQQNRIPVGGRAAQSYEYEYEAQYEYEYQAAGHYAEYEQYDAAHGEYEYDDAQAPPGEEYEYEHNEEYEYAAHYEYEDDRHQYHYYYHYNYYYHYNYYYHPDNVDDDDDDD

Radius of gyration: 32.44 Å; chains: 1; bounding box: 46×78×95 Å

pLDDT: mean 80.14, std 18.02, range [48.88, 98.56]

Sequence (173 aa):
MNVNLLLLRKQRSQEQGYNLNNSKLINMSPMKVSRLFLLAISILRLSDVSAQTKQSTGSGDWNNAATWTPAGVPISTDNVLIRANHVIDITSNQACNSLTVGNGSNAQLRFDSGLFGFGGARSFTVNGNLVVANGSSFIIYSGLTAHELFVAGDVTNYGTIDFNSGFSFSLFP